Protein AF-A0A7W1L5B6-F1 (afdb_monomer_lite)

Structure (mmCIF, N/CA/C/O backbone):
data_AF-A0A7W1L5B6-F1
#
_entry.id   AF-A0A7W1L5B6-F1
#
loop_
_atom_site.group_PDB
_atom_site.id
_atom_site.type_symbol
_atom_site.label_atom_id
_atom_site.label_alt_id
_atom_site.label_comp_id
_atom_site.label_asym_id
_atom_site.label_entity_id
_atom_site.label_seq_id
_atom_site.pdbx_PDB_ins_code
_atom_site.Cartn_x
_atom_site.Cartn_y
_atom_site.Cartn_z
_atom_site.occupancy
_atom_site.B_iso_or_equiv
_atom_site.auth_seq_id
_atom_site.auth_comp_id
_atom_site.auth_asym_id
_atom_site.auth_atom_id
_atom_site.pdbx_PDB_model_num
ATOM 1 N N . MET A 1 1 ? 3.008 -27.909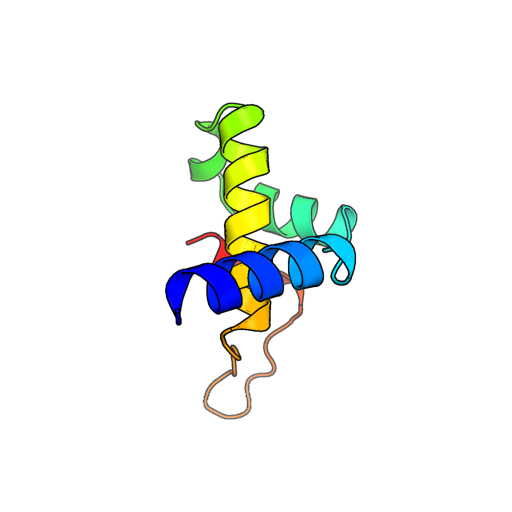 -1.211 1.00 61.31 1 MET A N 1
ATOM 2 C CA . MET A 1 1 ? 1.541 -27.744 -1.360 1.00 61.31 1 MET A CA 1
ATOM 3 C C . MET A 1 1 ? 1.079 -26.332 -0.979 1.00 61.31 1 MET A C 1
ATOM 5 O O . MET A 1 1 ? 0.529 -25.649 -1.831 1.00 61.31 1 MET A O 1
ATOM 9 N N . PHE A 1 2 ? 1.387 -25.842 0.231 1.00 66.25 2 PHE A N 1
ATOM 10 C CA . PHE A 1 2 ? 1.011 -24.494 0.708 1.00 66.25 2 PHE A CA 1
ATOM 11 C C . PHE A 1 2 ? 1.547 -23.320 -0.136 1.00 66.25 2 PHE A C 1
ATOM 13 O O . PHE A 1 2 ? 0.829 -22.359 -0.388 1.00 66.25 2 PHE A O 1
ATOM 20 N N . GLU A 1 3 ? 2.778 -23.423 -0.639 1.00 74.12 3 GLU A N 1
ATOM 21 C CA . GLU A 1 3 ? 3.409 -22.439 -1.537 1.00 74.12 3 GLU A CA 1
ATOM 22 C C . GLU A 1 3 ? 2.609 -22.189 -2.829 1.00 74.12 3 GLU A C 1
ATOM 24 O O . GLU A 1 3 ? 2.422 -21.047 -3.246 1.00 74.12 3 GLU A O 1
ATOM 29 N N . ALA A 1 4 ? 2.102 -23.257 -3.453 1.00 74.69 4 ALA A N 1
ATOM 30 C CA . ALA A 1 4 ? 1.323 -23.167 -4.686 1.00 74.69 4 ALA A CA 1
ATOM 31 C C . ALA A 1 4 ? -0.047 -22.517 -4.436 1.00 74.69 4 ALA A C 1
ATOM 33 O O . ALA A 1 4 ? -0.470 -21.661 -5.210 1.00 74.69 4 ALA A O 1
ATOM 34 N N . LEU A 1 5 ? -0.691 -22.853 -3.312 1.00 71.50 5 LEU A N 1
ATOM 35 C CA . LEU A 1 5 ? -1.949 -22.237 -2.886 1.00 71.50 5 LEU A CA 1
ATOM 36 C C . LEU A 1 5 ? -1.771 -20.738 -2.578 1.00 71.50 5 LEU A C 1
ATOM 38 O O . LEU A 1 5 ? -2.604 -19.922 -2.970 1.00 71.50 5 LEU A O 1
ATOM 42 N N . ARG A 1 6 ? -0.658 -20.360 -1.927 1.00 74.94 6 ARG A N 1
ATOM 43 C CA . ARG A 1 6 ? -0.318 -18.959 -1.625 1.00 74.94 6 ARG A CA 1
ATOM 44 C C . ARG A 1 6 ? -0.083 -18.149 -2.900 1.00 74.94 6 ARG A C 1
ATOM 46 O O . ARG A 1 6 ? -0.613 -17.049 -3.017 1.00 74.94 6 ARG A O 1
ATOM 53 N N . ARG A 1 7 ? 0.659 -18.705 -3.867 1.00 78.38 7 ARG A N 1
ATOM 54 C CA . ARG A 1 7 ? 0.873 -18.084 -5.187 1.00 78.38 7 ARG A CA 1
ATOM 55 C C . ARG A 1 7 ? -0.438 -17.907 -5.953 1.00 78.38 7 ARG A C 1
ATOM 57 O O . ARG A 1 7 ? -0.684 -16.829 -6.483 1.00 78.38 7 ARG A O 1
ATOM 64 N N . TRP A 1 8 ? -1.298 -18.926 -5.955 1.00 78.19 8 TRP A N 1
ATOM 65 C CA . TRP A 1 8 ? -2.613 -18.852 -6.595 1.00 78.19 8 TRP A CA 1
ATOM 66 C C . TRP A 1 8 ? -3.504 -17.776 -5.961 1.00 78.19 8 TRP A C 1
ATOM 68 O O . TRP A 1 8 ? -4.097 -16.967 -6.675 1.00 78.19 8 TRP A O 1
ATOM 78 N N . ARG A 1 9 ? -3.552 -17.709 -4.623 1.00 75.62 9 ARG A N 1
ATOM 79 C CA . ARG A 1 9 ? -4.311 -16.674 -3.909 1.00 75.62 9 ARG A CA 1
ATOM 80 C C . ARG A 1 9 ? -3.777 -15.277 -4.220 1.00 75.62 9 ARG A C 1
ATOM 82 O O . ARG A 1 9 ? -4.571 -14.403 -4.539 1.0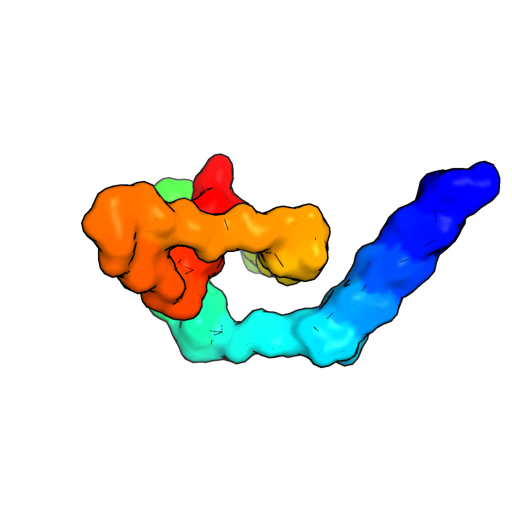0 75.62 9 ARG A O 1
ATOM 89 N N . ALA A 1 10 ? -2.458 -15.089 -4.205 1.00 77.56 10 ALA A N 1
ATOM 90 C CA . ALA A 1 10 ? -1.834 -13.811 -4.538 1.00 77.56 10 ALA A CA 1
ATOM 91 C C . ALA A 1 10 ? -2.193 -13.344 -5.959 1.00 77.56 10 ALA A C 1
ATOM 93 O O . ALA A 1 10 ? -2.644 -12.219 -6.147 1.00 77.56 10 ALA A O 1
ATOM 94 N N . GLN A 1 11 ? -2.091 -14.230 -6.954 1.00 79.12 11 GLN A N 1
ATOM 95 C CA . GLN A 1 11 ? -2.479 -13.915 -8.333 1.00 79.12 11 GLN A CA 1
ATOM 96 C C . GLN A 1 11 ? -3.974 -13.604 -8.470 1.00 79.12 11 GLN A C 1
ATOM 98 O O . GLN A 1 11 ? -4.353 -12.736 -9.253 1.00 79.12 11 GLN A O 1
ATOM 103 N N . ARG A 1 12 ? -4.836 -14.297 -7.717 1.00 80.94 12 ARG A N 1
ATOM 104 C CA . ARG A 1 12 ? -6.277 -14.023 -7.709 1.00 80.94 12 ARG A CA 1
ATOM 105 C C . ARG A 1 12 ? -6.583 -12.656 -7.101 1.00 80.94 12 ARG A C 1
ATOM 107 O O . ARG A 1 12 ? -7.396 -11.929 -7.660 1.00 80.94 12 ARG A O 1
ATOM 114 N N . VAL A 1 13 ? -5.928 -12.308 -5.997 1.00 79.44 13 VAL A N 1
ATOM 115 C CA . VAL A 1 13 ? -6.075 -11.008 -5.330 1.00 79.44 13 VAL A CA 1
ATOM 116 C C . VAL A 1 13 ? -5.603 -9.882 -6.243 1.00 79.44 13 VAL A C 1
ATOM 118 O O . VAL A 1 13 ? -6.357 -8.945 -6.445 1.00 79.44 13 VAL A O 1
ATOM 121 N N . LEU A 1 14 ? -4.439 -10.005 -6.884 1.00 79.25 14 LEU A N 1
ATOM 122 C CA . LEU A 1 14 ? -3.940 -8.991 -7.825 1.00 79.25 14 LEU A CA 1
ATOM 123 C C . LEU A 1 14 ? -4.871 -8.774 -9.029 1.00 79.25 14 LEU A C 1
ATOM 125 O O . LEU A 1 14 ? -4.959 -7.668 -9.549 1.00 79.25 14 LEU A O 1
ATOM 129 N N . LYS A 1 15 ? -5.591 -9.817 -9.464 1.00 75.19 15 LYS A N 1
ATOM 130 C CA . LYS A 1 15 ? -6.601 -9.711 -10.531 1.00 75.19 15 LYS A CA 1
ATOM 131 C C . LYS A 1 15 ? -7.936 -9.131 -10.057 1.00 75.19 15 LYS A C 1
ATOM 133 O O . LYS A 1 15 ? -8.663 -8.575 -10.872 1.00 75.19 15 LYS A O 1
ATOM 138 N N . ALA A 1 16 ? -8.289 -9.316 -8.785 1.00 67.94 16 ALA A N 1
ATOM 139 C CA . ALA A 1 16 ? -9.601 -8.961 -8.241 1.00 67.94 16 ALA A CA 1
ATOM 140 C C . ALA A 1 16 ? -9.610 -7.618 -7.493 1.00 67.94 16 ALA A C 1
ATOM 142 O O . ALA A 1 16 ? -10.614 -6.913 -7.517 1.00 67.94 16 ALA A O 1
ATOM 143 N N . GLN A 1 17 ? -8.510 -7.267 -6.827 1.00 69.25 17 GLN A N 1
ATOM 144 C CA . GLN A 1 17 ? -8.343 -6.024 -6.085 1.00 69.25 17 GLN A CA 1
ATOM 145 C C . GLN A 1 17 ? -7.516 -5.042 -6.906 1.00 69.25 17 GLN A C 1
ATOM 147 O O . GLN A 1 17 ? -6.286 -5.080 -6.924 1.00 69.25 17 GLN A O 1
ATOM 152 N N . ALA A 1 18 ? -8.215 -4.128 -7.571 1.00 72.19 18 ALA A N 1
ATOM 153 C CA . ALA A 1 18 ? -7.586 -2.953 -8.140 1.00 72.19 18 ALA A CA 1
ATOM 154 C C . ALA A 1 18 ? -7.458 -1.891 -7.041 1.00 72.19 18 ALA A C 1
ATOM 156 O O . ALA A 1 18 ? -8.460 -1.330 -6.599 1.00 72.19 18 ALA A O 1
ATOM 157 N N . LEU A 1 19 ? -6.230 -1.599 -6.603 1.00 86.69 19 LEU A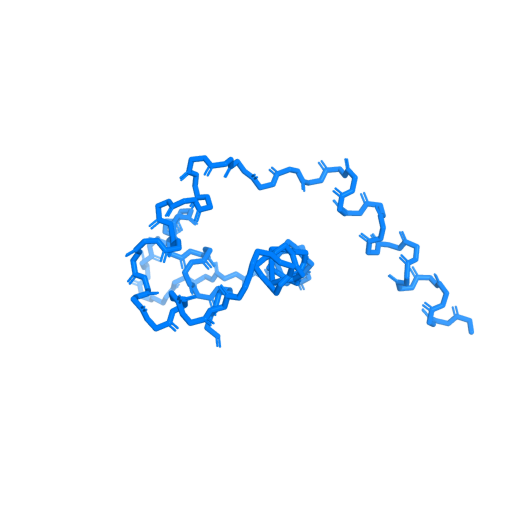 N 1
ATOM 158 C CA . LEU A 1 19 ? -5.971 -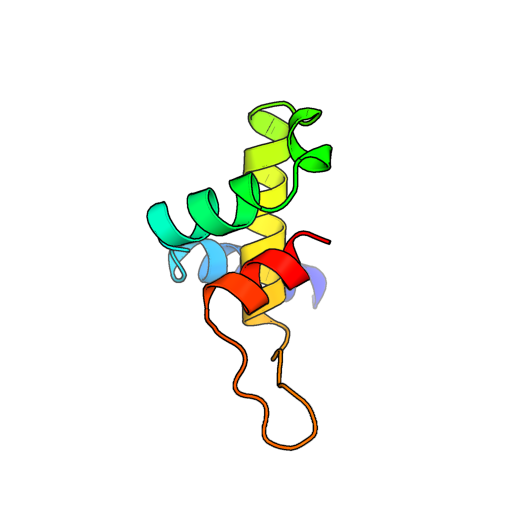0.381 -5.839 1.00 86.69 19 LEU A CA 1
ATOM 159 C C . LEU A 1 19 ? -6.233 0.814 -6.773 1.00 86.69 19 LEU A C 1
ATOM 161 O O . LEU A 1 19 ? -5.581 0.870 -7.822 1.00 86.69 19 LEU A O 1
ATOM 165 N N . PRO A 1 20 ? -7.162 1.738 -6.458 1.00 92.81 20 PRO A N 1
ATOM 166 C CA . PRO A 1 20 ? -7.450 2.872 -7.329 1.00 92.81 20 PRO A CA 1
ATOM 167 C C . PRO A 1 20 ? -6.197 3.708 -7.587 1.00 92.81 20 PRO A C 1
ATOM 169 O O . PRO A 1 20 ? -5.422 3.977 -6.670 1.00 92.81 20 PRO A O 1
ATOM 172 N N . GLU A 1 21 ? -5.996 4.136 -8.833 1.00 92.12 21 GLU A N 1
ATOM 173 C CA . GLU A 1 21 ? -4.781 4.866 -9.214 1.00 92.12 21 GLU A CA 1
ATOM 174 C C . GLU A 1 21 ? -4.647 6.216 -8.505 1.00 92.12 21 GLU A C 1
ATOM 176 O O . GLU A 1 21 ? -3.544 6.605 -8.134 1.00 92.12 21 GLU A O 1
ATOM 181 N N . SER A 1 22 ? -5.766 6.903 -8.266 1.00 94.38 22 SER A N 1
ATOM 182 C CA . SER A 1 22 ? -5.791 8.146 -7.490 1.00 94.38 22 SER A CA 1
ATOM 183 C C . SER A 1 22 ? -5.292 7.928 -6.063 1.00 94.38 22 SER A C 1
ATOM 185 O O . SER A 1 22 ? -4.407 8.646 -5.612 1.00 94.38 22 SER A O 1
ATOM 187 N N . LEU A 1 23 ? -5.801 6.890 -5.394 1.00 95.81 23 LEU A N 1
ATOM 188 C CA . LEU A 1 23 ? -5.424 6.536 -4.028 1.00 95.81 23 LEU A CA 1
ATOM 189 C C . LEU A 1 23 ? -3.949 6.124 -3.930 1.00 95.81 23 LEU A C 1
ATOM 191 O O . LEU A 1 23 ? -3.253 6.504 -2.992 1.00 95.81 23 LEU A O 1
ATOM 195 N N . TRP A 1 24 ? -3.464 5.359 -4.913 1.00 95.62 24 TRP A N 1
ATOM 196 C CA . TRP A 1 24 ? -2.052 4.998 -5.006 1.00 95.62 24 TRP A CA 1
ATOM 197 C C . TRP A 1 24 ? -1.155 6.224 -5.152 1.00 95.62 24 TRP A C 1
ATOM 199 O O . TRP A 1 24 ? -0.159 6.336 -4.443 1.00 95.62 24 TRP A O 1
ATOM 209 N N . ARG A 1 25 ? -1.504 7.133 -6.067 1.00 95.56 25 ARG A N 1
ATOM 210 C CA . ARG A 1 25 ? -0.719 8.340 -6.331 1.00 95.56 25 ARG A CA 1
ATOM 211 C C . ARG A 1 25 ? -0.662 9.247 -5.110 1.00 95.56 25 ARG A C 1
ATOM 213 O O . ARG A 1 25 ? 0.425 9.640 -4.716 1.00 95.56 25 ARG A O 1
ATOM 220 N N . GLU A 1 26 ? -1.804 9.492 -4.476 1.00 97.50 26 GLU A N 1
ATOM 221 C CA . GLU A 1 26 ? -1.882 10.318 -3.270 1.00 97.50 26 GLU A CA 1
ATOM 222 C C . GLU A 1 26 ? -1.001 9.764 -2.138 1.00 97.50 26 GLU A C 1
ATOM 224 O O . GLU A 1 26 ? -0.240 10.504 -1.519 1.00 97.50 26 GLU A O 1
ATOM 229 N N . ALA A 1 27 ? -1.040 8.448 -1.903 1.00 97.31 27 ALA A N 1
ATOM 230 C CA . ALA A 1 27 ? -0.201 7.809 -0.892 1.00 97.31 27 ALA A CA 1
ATOM 231 C C . ALA A 1 27 ? 1.294 7.795 -1.265 1.00 97.31 27 ALA A C 1
ATOM 233 O O . ALA A 1 27 ? 2.144 7.933 -0.387 1.00 97.31 27 ALA A O 1
ATOM 234 N N . TRP A 1 28 ? 1.617 7.625 -2.550 1.00 97.31 28 TRP A N 1
ATOM 235 C CA . TRP A 1 28 ? 2.991 7.654 -3.056 1.00 97.31 28 TRP A CA 1
ATOM 236 C C . TRP A 1 28 ? 3.626 9.035 -2.880 1.00 97.31 28 TRP A C 1
ATOM 238 O O . TRP A 1 28 ? 4.734 9.148 -2.357 1.00 97.31 28 TRP A O 1
ATOM 248 N N . ASP A 1 29 ? 2.899 10.085 -3.262 1.00 96.56 29 ASP A N 1
ATOM 249 C CA . ASP A 1 29 ? 3.373 11.470 -3.207 1.00 96.56 29 ASP A CA 1
ATOM 250 C C . ASP A 1 29 ? 3.569 11.956 -1.757 1.00 96.56 29 ASP A C 1
ATOM 252 O O . ASP A 1 29 ? 4.374 12.851 -1.500 1.00 96.56 29 ASP A O 1
ATOM 256 N N . ALA A 1 30 ? 2.899 11.321 -0.787 1.00 97.19 30 ALA A N 1
ATOM 257 C CA . ALA A 1 30 ? 3.096 11.575 0.639 1.00 97.19 30 ALA A CA 1
ATOM 258 C C . ALA A 1 30 ? 4.445 11.060 1.188 1.00 97.19 30 ALA A C 1
ATOM 260 O O . ALA A 1 30 ? 4.810 11.406 2.315 1.00 97.19 30 ALA A O 1
ATOM 261 N N . LEU A 1 31 ? 5.190 10.239 0.434 1.00 97.12 31 LEU A N 1
ATOM 262 C CA . LEU A 1 31 ? 6.429 9.592 0.880 1.00 97.12 31 LEU A CA 1
ATOM 263 C C . LEU A 1 31 ? 7.603 9.919 -0.067 1.00 97.12 31 LEU A C 1
ATOM 265 O O . LEU A 1 31 ? 7.951 9.109 -0.928 1.00 97.12 31 LEU A O 1
ATOM 269 N N . PRO A 1 32 ? 8.287 11.069 0.114 1.00 95.56 32 PRO A N 1
ATOM 270 C CA . PRO A 1 32 ? 9.339 11.532 -0.800 1.00 95.56 32 PRO A CA 1
ATOM 271 C C . PRO A 1 32 ? 10.502 10.553 -0.997 1.00 95.56 32 PRO A C 1
ATOM 273 O O . PRO A 1 32 ? 11.123 10.535 -2.056 1.00 95.56 32 PRO A O 1
ATOM 276 N N . PHE A 1 33 ? 10.795 9.710 -0.002 1.00 95.00 33 PHE A N 1
ATOM 277 C CA . PHE A 1 33 ? 11.858 8.708 -0.105 1.00 95.00 33 PHE A CA 1
ATOM 278 C C . PHE A 1 33 ? 11.560 7.620 -1.145 1.00 95.00 33 PHE A C 1
ATOM 280 O O . PHE A 1 33 ? 12.484 6.951 -1.592 1.00 95.00 33 PHE A O 1
ATOM 287 N N . LEU A 1 34 ? 10.303 7.446 -1.568 1.00 96.38 34 LEU A N 1
ATOM 288 C CA . LEU A 1 34 ? 9.948 6.498 -2.625 1.00 96.38 34 LEU A CA 1
ATOM 289 C C . LEU A 1 34 ? 10.375 6.977 -4.021 1.00 96.38 34 LEU A C 1
ATOM 291 O O . LEU A 1 34 ? 10.434 6.169 -4.944 1.00 96.38 34 LEU A O 1
ATOM 295 N N . ALA A 1 35 ? 10.726 8.258 -4.188 1.00 93.25 35 ALA A N 1
ATOM 296 C CA . ALA A 1 35 ? 11.157 8.815 -5.473 1.00 93.25 35 ALA A CA 1
ATOM 297 C C . ALA A 1 35 ? 12.454 8.186 -6.023 1.00 93.25 35 ALA A C 1
ATOM 299 O O . ALA A 1 35 ? 12.776 8.377 -7.191 1.00 93.25 35 ALA A O 1
ATOM 300 N N . MET A 1 36 ? 13.196 7.437 -5.200 1.00 95.31 36 MET A N 1
ATOM 301 C CA . MET A 1 36 ? 14.399 6.715 -5.625 1.00 95.31 36 MET A CA 1
ATOM 302 C C . MET A 1 36 ? 14.112 5.438 -6.428 1.00 95.31 36 MET A C 1
ATOM 304 O O . MET A 1 36 ? 15.030 4.905 -7.047 1.00 95.31 36 MET A O 1
ATOM 308 N N . TYR A 1 37 ? 12.879 4.922 -6.387 1.00 96.50 37 TYR A N 1
ATOM 309 C CA . TYR A 1 37 ? 12.519 3.677 -7.062 1.00 96.50 37 TYR A CA 1
ATOM 310 C C . TYR A 1 37 ? 12.297 3.891 -8.560 1.00 96.50 37 TYR A C 1
ATOM 312 O O . TYR A 1 37 ? 11.633 4.839 -8.978 1.00 96.50 37 TYR A O 1
ATOM 320 N N . SER A 1 38 ? 12.798 2.953 -9.359 1.00 97.00 38 SER A N 1
ATOM 321 C CA . SER A 1 38 ? 12.455 2.829 -10.778 1.00 97.00 38 SER A CA 1
ATOM 322 C C . SER A 1 38 ? 10.982 2.450 -10.981 1.00 97.00 38 SER A C 1
ATOM 324 O O . SER A 1 38 ? 10.307 1.976 -10.062 1.00 97.00 38 SER A O 1
ATOM 326 N N . ASP A 1 39 ? 10.477 2.599 -12.207 1.00 94.38 39 ASP A N 1
ATOM 327 C CA . ASP A 1 39 ? 9.096 2.230 -12.540 1.00 94.38 39 ASP A CA 1
ATOM 328 C C . ASP A 1 39 ? 8.808 0.735 -12.303 1.00 94.38 39 ASP A C 1
ATOM 330 O O . ASP A 1 39 ? 7.739 0.382 -11.797 1.00 94.38 39 ASP A O 1
ATOM 334 N N . ASP A 1 40 ? 9.780 -0.142 -12.577 1.00 96.06 40 ASP A N 1
ATOM 335 C CA . ASP A 1 40 ? 9.668 -1.584 -12.321 1.00 96.06 40 ASP A CA 1
ATOM 336 C C . ASP A 1 40 ? 9.593 -1.888 -10.817 1.00 96.06 40 ASP A C 1
ATOM 338 O O . ASP A 1 40 ? 8.784 -2.706 -10.362 1.00 96.06 40 ASP A O 1
ATOM 342 N N . GLU A 1 41 ? 10.411 -1.208 -10.011 1.00 96.81 41 GLU A N 1
ATOM 343 C CA . GLU A 1 41 ? 10.377 -1.347 -8.554 1.00 96.81 41 GLU A CA 1
ATOM 344 C C . GLU A 1 41 ? 9.077 -0.800 -7.967 1.00 96.81 41 GLU A C 1
ATOM 346 O O . GLU A 1 41 ? 8.498 -1.427 -7.076 1.00 96.81 41 GLU A O 1
ATOM 351 N N . ARG A 1 42 ? 8.573 0.314 -8.507 1.00 95.19 42 ARG A N 1
ATOM 352 C CA . ARG A 1 42 ? 7.274 0.891 -8.152 1.00 95.19 42 ARG A CA 1
ATOM 353 C C . ARG A 1 42 ? 6.128 -0.070 -8.460 1.00 95.19 42 ARG A C 1
ATOM 355 O O . ARG A 1 42 ? 5.262 -0.268 -7.603 1.00 95.19 42 ARG A O 1
ATOM 362 N N . ALA A 1 43 ? 6.124 -0.697 -9.636 1.00 92.50 43 ALA A N 1
ATOM 363 C CA . ALA A 1 43 ? 5.122 -1.698 -10.001 1.00 92.50 43 ALA A CA 1
ATOM 364 C C . ALA A 1 43 ? 5.162 -2.898 -9.041 1.00 92.50 43 ALA A C 1
ATOM 366 O O . ALA A 1 43 ? 4.134 -3.295 -8.485 1.00 92.50 43 ALA A O 1
ATOM 367 N N . ARG A 1 44 ? 6.363 -3.412 -8.751 1.00 94.31 44 ARG A N 1
ATOM 368 C CA . ARG A 1 44 ? 6.555 -4.516 -7.801 1.00 94.31 44 ARG A CA 1
ATOM 369 C C . ARG A 1 44 ? 6.146 -4.144 -6.373 1.00 94.31 44 ARG A C 1
ATOM 371 O O . ARG A 1 44 ? 5.614 -4.986 -5.646 1.00 94.31 44 ARG A O 1
ATOM 378 N N . LEU A 1 45 ? 6.394 -2.907 -5.945 1.00 95.56 45 LEU A N 1
ATOM 379 C CA . LEU A 1 45 ? 5.958 -2.410 -4.641 1.00 95.56 45 LEU A CA 1
ATOM 380 C C . LEU A 1 45 ? 4.430 -2.329 -4.573 1.00 95.56 45 LEU A C 1
ATOM 382 O O . LEU A 1 45 ? 3.849 -2.773 -3.583 1.00 95.56 45 LEU A O 1
ATOM 386 N N . ARG A 1 46 ? 3.767 -1.878 -5.643 1.00 94.69 46 ARG A N 1
ATOM 387 C CA . ARG A 1 46 ? 2.299 -1.861 -5.713 1.00 94.69 46 ARG A CA 1
ATOM 388 C C . ARG A 1 46 ? 1.696 -3.248 -5.521 1.00 94.69 46 ARG A C 1
ATOM 390 O O . ARG A 1 46 ? 0.746 -3.398 -4.754 1.00 94.69 46 ARG A O 1
ATOM 397 N N . GLU A 1 47 ? 2.256 -4.269 -6.167 1.00 93.31 47 GLU A N 1
ATOM 398 C CA . GLU A 1 47 ? 1.798 -5.651 -5.977 1.00 93.31 47 GLU A CA 1
ATOM 399 C C . GLU A 1 47 ? 1.924 -6.093 -4.514 1.00 93.31 47 GLU A C 1
ATOM 401 O O . GLU A 1 47 ? 0.987 -6.663 -3.952 1.00 93.31 47 GLU A O 1
ATOM 406 N N . LYS A 1 48 ? 3.057 -5.790 -3.865 1.00 94.06 48 LYS A N 1
ATOM 407 C CA . LYS A 1 48 ? 3.264 -6.100 -2.442 1.00 94.06 48 LYS A CA 1
ATOM 408 C C . LYS A 1 48 ? 2.253 -5.389 -1.547 1.00 94.06 48 LYS A C 1
ATOM 410 O O . LYS A 1 48 ? 1.729 -6.026 -0.639 1.00 94.06 48 LYS A O 1
ATOM 415 N N . VAL A 1 49 ? 1.956 -4.118 -1.819 1.00 95.19 49 VAL A N 1
ATOM 416 C CA . VAL A 1 49 ? 0.960 -3.333 -1.072 1.00 95.19 49 VAL A CA 1
ATOM 417 C C . VAL A 1 49 ? -0.428 -3.959 -1.183 1.00 95.19 49 VAL A C 1
ATOM 419 O O . VAL A 1 49 ? -1.083 -4.170 -0.165 1.00 95.19 49 VAL A O 1
ATOM 422 N N . VAL A 1 50 ? -0.860 -4.334 -2.390 1.00 93.06 50 VAL A N 1
ATOM 423 C CA . VAL A 1 50 ? -2.159 -5.002 -2.593 1.00 93.06 50 VAL A CA 1
ATOM 424 C C . VAL A 1 50 ? -2.226 -6.317 -1.812 1.00 93.06 50 VAL A C 1
ATOM 426 O O . VAL A 1 50 ? -3.201 -6.578 -1.108 1.00 93.06 50 VAL A O 1
ATOM 429 N N . LEU A 1 51 ? -1.171 -7.132 -1.876 1.00 92.00 51 LEU A N 1
ATOM 430 C CA . LEU A 1 51 ? -1.110 -8.390 -1.129 1.00 92.00 51 LEU A CA 1
ATOM 431 C C . LEU A 1 51 ? -1.080 -8.176 0.389 1.00 92.00 51 LEU A C 1
ATOM 433 O O . LEU A 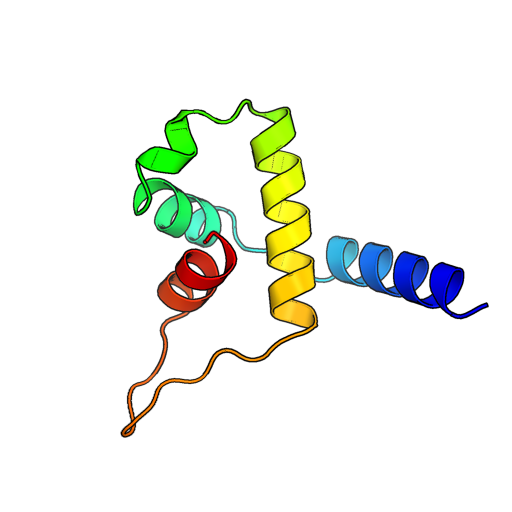1 51 ? -1.671 -8.961 1.129 1.00 92.00 51 LEU A O 1
ATOM 437 N N . PHE A 1 52 ? -0.402 -7.130 0.860 1.00 93.88 52 PHE A N 1
ATOM 438 C CA . PHE A 1 52 ? -0.353 -6.776 2.274 1.00 93.88 52 PHE A CA 1
ATOM 439 C C . PHE A 1 52 ? -1.739 -6.388 2.794 1.00 93.88 52 PHE A C 1
ATOM 441 O O . PHE A 1 52 ? -2.154 -6.896 3.835 1.00 93.88 52 PHE A O 1
ATOM 448 N N . LEU A 1 53 ? -2.463 -5.548 2.050 1.00 92.19 53 LEU A N 1
ATOM 449 C CA . LEU A 1 53 ? -3.799 -5.071 2.416 1.00 92.19 53 LEU A CA 1
ATOM 450 C C . LEU A 1 53 ? -4.871 -6.173 2.349 1.00 92.19 53 LEU A C 1
ATOM 452 O O . LEU A 1 53 ? -5.807 -6.144 3.141 1.00 92.19 53 LEU A O 1
ATOM 456 N N . ASP A 1 54 ? -4.727 -7.177 1.474 1.00 90.69 54 ASP A N 1
ATOM 457 C CA . ASP A 1 54 ? -5.579 -8.383 1.515 1.00 90.69 54 ASP A CA 1
ATOM 458 C C . ASP A 1 54 ? -5.293 -9.247 2.750 1.00 90.69 54 ASP A C 1
ATOM 460 O O . ASP A 1 54 ? -6.198 -9.819 3.357 1.00 90.69 54 ASP A O 1
ATOM 464 N N . ALA A 1 55 ? -4.017 -9.364 3.121 1.00 90.00 55 ALA A N 1
ATOM 465 C CA . ALA A 1 55 ? -3.585 -10.269 4.178 1.00 90.00 55 ALA A CA 1
ATOM 466 C C . ALA A 1 55 ? -3.725 -9.684 5.591 1.00 90.00 55 ALA A C 1
ATOM 468 O O . ALA A 1 55 ? -3.708 -10.446 6.564 1.00 90.00 55 ALA A O 1
ATOM 469 N N . LYS A 1 56 ? -3.789 -8.356 5.734 1.00 91.31 56 LYS A N 1
ATOM 470 C CA . LYS A 1 56 ? -3.732 -7.669 7.029 1.00 91.31 56 LYS A CA 1
ATOM 471 C C . LYS A 1 56 ? -4.742 -6.535 7.108 1.00 91.31 56 LYS A C 1
ATOM 473 O O . LYS A 1 56 ? -4.870 -5.730 6.195 1.00 91.31 56 LYS A O 1
ATOM 478 N N . SER A 1 57 ? -5.391 -6.432 8.265 1.00 90.94 57 SER A N 1
ATOM 479 C CA . SER A 1 57 ? -6.229 -5.284 8.601 1.00 90.94 57 SER A CA 1
ATOM 480 C C . SER A 1 57 ? -5.408 -4.229 9.339 1.00 90.94 57 SER A C 1
ATOM 482 O O . SER A 1 57 ? -4.690 -4.552 10.286 1.00 90.94 57 SER A O 1
ATOM 484 N N . ILE A 1 58 ? -5.530 -2.974 8.911 1.00 93.75 58 ILE A N 1
ATOM 485 C CA . ILE A 1 58 ? -4.960 -1.805 9.587 1.00 93.75 58 ILE A CA 1
ATOM 486 C C . ILE A 1 58 ? -6.111 -1.086 10.288 1.00 93.75 58 ILE A C 1
ATOM 488 O O . ILE A 1 58 ? -7.056 -0.638 9.630 1.00 93.75 58 ILE A O 1
ATOM 492 N N . VAL A 1 59 ? -6.025 -0.990 11.613 1.00 94.00 59 VAL A N 1
ATOM 493 C CA . VAL A 1 59 ? 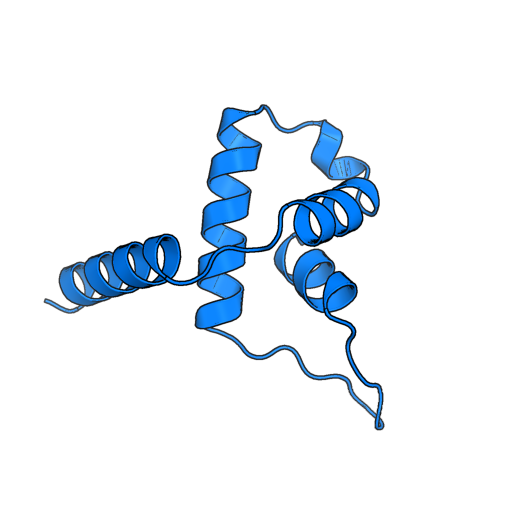-7.033 -0.369 12.481 1.00 94.00 59 VAL A CA 1
ATOM 494 C C . VAL A 1 59 ? -6.379 0.686 13.366 1.00 94.00 59 VAL A C 1
ATOM 496 O O . VAL A 1 59 ? -5.230 0.530 13.776 1.00 94.00 59 VAL A O 1
ATOM 499 N N . GLY A 1 60 ? -7.100 1.771 13.636 1.00 94.31 60 GLY A N 1
ATOM 500 C CA . GLY A 1 60 ? -6.609 2.851 14.484 1.00 94.31 60 GLY A CA 1
ATOM 501 C C . GLY A 1 60 ? -6.859 2.551 15.958 1.00 94.31 60 GLY A C 1
ATOM 502 O O . GLY A 1 60 ? -7.783 1.822 16.318 1.00 94.31 60 GLY A O 1
ATOM 503 N N . ALA A 1 61 ? -6.015 3.110 16.820 1.00 94.75 61 ALA A N 1
ATOM 504 C CA . ALA A 1 61 ? -6.177 3.028 18.267 1.00 94.75 61 ALA A CA 1
ATOM 505 C C . ALA A 1 61 ? -7.022 4.199 18.794 1.00 94.75 61 ALA A C 1
ATOM 507 O O . ALA A 1 61 ? -7.145 5.229 18.134 1.00 94.75 61 ALA A O 1
ATOM 508 N N . ASN A 1 62 ? -7.580 4.056 20.002 1.00 95.56 62 ASN A N 1
ATOM 509 C CA . ASN A 1 62 ? -8.314 5.120 20.707 1.00 95.56 62 ASN A CA 1
ATOM 510 C C . ASN A 1 62 ? -9.452 5.754 19.885 1.00 95.56 62 ASN A C 1
ATOM 512 O O . ASN A 1 62 ? -9.652 6.964 19.916 1.00 95.56 62 ASN A O 1
ATOM 516 N N . GLY A 1 63 ? -10.183 4.935 19.125 1.00 93.81 63 GLY A N 1
ATOM 517 C CA . GLY A 1 63 ? -11.293 5.403 18.291 1.00 93.81 63 GLY A CA 1
ATOM 518 C C . GLY A 1 63 ? -10.869 6.161 17.028 1.00 93.81 63 GLY A C 1
ATOM 519 O O . GLY A 1 63 ? -11.730 6.708 16.348 1.00 93.81 63 GLY A O 1
ATOM 520 N N . HIS A 1 64 ? -9.576 6.194 16.688 1.00 96.44 64 HIS A N 1
ATOM 521 C CA . HIS A 1 64 ? -9.120 6.797 15.441 1.00 96.44 64 HIS A CA 1
ATOM 522 C C . HIS A 1 64 ? -9.560 5.965 14.229 1.00 96.44 64 HIS A C 1
ATOM 524 O O . HIS A 1 64 ? -9.243 4.777 14.122 1.00 96.44 64 HIS A O 1
ATOM 530 N N . GLU A 1 65 ? -10.253 6.598 13.288 1.00 96.25 65 GLU A N 1
ATOM 531 C CA . GLU A 1 65 ? -10.612 5.983 12.016 1.00 96.25 65 GLU A CA 1
ATOM 532 C C . GLU A 1 65 ? -9.478 6.161 11.001 1.00 96.25 65 GLU A C 1
ATOM 534 O O . GLU A 1 65 ? -9.140 7.277 10.614 1.00 96.25 65 GLU A O 1
ATOM 539 N N . VAL A 1 66 ? -8.892 5.045 10.557 1.00 96.25 66 VAL A N 1
ATOM 540 C CA . VAL A 1 66 ? -7.806 5.067 9.568 1.00 96.25 66 VAL A CA 1
ATOM 541 C C . VAL A 1 66 ? -8.391 5.282 8.177 1.00 96.25 66 VAL A C 1
ATOM 543 O O . VAL A 1 66 ? -9.140 4.438 7.662 1.00 96.25 66 VAL A O 1
ATOM 546 N N . THR A 1 67 ? -8.008 6.383 7.539 1.00 96.31 67 THR A N 1
ATOM 547 C CA . THR A 1 67 ? -8.462 6.724 6.188 1.00 96.31 67 THR A CA 1
ATOM 548 C C . THR A 1 67 ? -7.907 5.740 5.152 1.00 96.31 67 THR A C 1
ATOM 550 O O . THR A 1 67 ? -6.875 5.100 5.383 1.00 96.31 67 THR A O 1
ATOM 553 N N . PRO A 1 68 ? -8.542 5.600 3.974 1.00 94.94 68 PRO A N 1
ATOM 554 C CA . PRO A 1 68 ? -8.001 4.770 2.900 1.00 94.94 68 PRO A CA 1
ATOM 555 C C . PRO A 1 68 ? -6.560 5.140 2.523 1.00 94.94 68 PRO A C 1
ATOM 557 O O . PRO A 1 68 ? -5.734 4.248 2.346 1.00 94.94 68 PRO A O 1
ATOM 560 N N . VAL A 1 69 ? -6.236 6.437 2.467 1.00 96.50 69 VAL A N 1
ATOM 561 C CA . VAL A 1 69 ? -4.891 6.930 2.118 1.00 96.50 69 VAL A CA 1
ATOM 562 C C . VAL A 1 69 ? -3.879 6.517 3.183 1.00 96.50 69 VAL A C 1
ATOM 564 O O . VAL A 1 69 ? -2.840 5.958 2.845 1.00 96.50 69 VAL A O 1
ATOM 567 N N . GLN A 1 70 ? -4.203 6.688 4.471 1.00 97.00 70 GLN A N 1
ATOM 568 C CA . GLN A 1 70 ? -3.329 6.259 5.570 1.00 97.00 70 GLN A CA 1
ATOM 569 C C . GLN A 1 70 ? -3.032 4.756 5.521 1.00 97.00 70 GLN A C 1
ATOM 571 O O . GLN A 1 70 ? -1.898 4.357 5.770 1.00 97.00 70 GLN A O 1
ATOM 576 N N . ARG A 1 71 ? -4.010 3.912 5.160 1.00 96.44 71 ARG A N 1
ATOM 577 C CA . ARG A 1 71 ? -3.779 2.460 5.018 1.00 96.44 71 ARG A CA 1
ATOM 578 C C . ARG A 1 71 ? -2.751 2.154 3.935 1.00 96.44 71 ARG A C 1
ATOM 580 O O . ARG A 1 71 ? -1.902 1.292 4.140 1.00 96.44 71 ARG A O 1
ATOM 587 N N . VAL A 1 72 ? -2.813 2.859 2.806 1.00 96.88 72 VAL A N 1
ATOM 588 C CA . VAL A 1 72 ? -1.854 2.677 1.707 1.00 96.88 72 VAL A CA 1
ATOM 589 C C . VAL A 1 72 ? -0.482 3.236 2.078 1.00 96.88 72 VAL A C 1
ATOM 591 O O . VAL A 1 72 ? 0.513 2.563 1.836 1.00 96.88 72 VAL A O 1
ATOM 594 N N . VAL A 1 73 ? -0.422 4.401 2.731 1.00 97.81 73 VAL A N 1
ATOM 595 C CA . VAL A 1 73 ? 0.830 4.979 3.251 1.00 97.81 73 VAL A CA 1
ATOM 596 C C . VAL A 1 73 ? 1.516 4.020 4.225 1.00 97.81 73 VAL A C 1
ATOM 598 O O . VAL A 1 73 ? 2.711 3.783 4.098 1.00 97.81 73 VAL A O 1
ATOM 601 N N . ILE A 1 74 ? 0.769 3.417 5.153 1.00 96.75 74 ILE A N 1
ATOM 602 C CA . ILE A 1 74 ? 1.309 2.422 6.093 1.00 96.75 74 ILE A CA 1
ATOM 603 C C . ILE A 1 74 ? 1.797 1.173 5.353 1.00 96.75 74 ILE A C 1
ATOM 605 O O . ILE A 1 74 ? 2.834 0.631 5.701 1.00 96.75 74 ILE A O 1
ATOM 609 N N . ALA A 1 75 ? 1.075 0.709 4.330 1.00 96.56 75 ALA A N 1
ATOM 610 C CA . ALA A 1 75 ? 1.489 -0.460 3.554 1.00 96.56 75 ALA A CA 1
ATOM 611 C C . ALA A 1 75 ? 2.725 -0.204 2.663 1.00 96.56 75 ALA A C 1
ATOM 613 O O . ALA A 1 75 ? 3.364 -1.165 2.234 1.00 96.56 75 ALA A O 1
ATOM 614 N N . LEU A 1 76 ? 3.037 1.061 2.359 1.00 96.38 76 LEU A N 1
ATOM 615 C CA . LEU A 1 76 ? 4.207 1.486 1.581 1.00 96.38 76 LEU A CA 1
ATOM 616 C C . LEU A 1 76 ? 5.507 1.565 2.403 1.00 96.38 76 LEU A C 1
ATOM 618 O O . LEU A 1 76 ? 6.579 1.655 1.801 1.00 96.38 76 LEU A O 1
ATOM 622 N N . GLN A 1 77 ? 5.411 1.564 3.735 1.00 92.38 77 GLN A N 1
ATOM 623 C CA . GLN A 1 77 ? 6.531 1.643 4.683 1.00 92.38 77 GLN A CA 1
ATOM 624 C C . GLN A 1 77 ? 6.992 0.248 5.119 1.00 92.38 77 GLN A C 1
ATOM 626 O O . GLN A 1 77 ? 8.224 0.052 5.210 1.00 92.38 77 GLN A O 1
#

Secondary structure (DSSP, 8-state):
-HHHHHHHHHHHHHHH----HHHHHHHHHT-GGGGGS-HHHHHHHHHHHHHHHHH-----STTPPPPHHHHHHHHH-

Foldseek 3Di:
DVVVVLVVVLVVQVVVDDDDPVLLVLLCVVDVVNVPDDPVRSVVLVSQLSVPVVVDDDQDPPPDGQDSSNSSNVSSD

pLDDT: mean 90.0, std 9.26, range [61.31, 97.81]

Radius of gyration: 13.68 Å; chains: 1; bounding box: 26×39×33 Å

Sequence (77 aa):
MFEALRRWRAQRVLKAQALPESLWREAWDALPFLAMYSDDERARLREKVVLFLDAKSIVGANGHEVTPVQRVVIALQ